Protein AF-A0A2I2GKC3-F1 (afdb_monomer_lite)

Foldseek 3Di:
DDDDDDPDDDDPDLLVLLAQLLVCLLVLVLVSVLVSLVVVRQLQRQDDPQGGSLRSNVVNVNPSSNVSSVVSPHDDDD

Structure (mmCIF, N/CA/C/O backbone):
data_AF-A0A2I2GKC3-F1
#
_entry.id   AF-A0A2I2GKC3-F1
#
loop_
_atom_site.group_PDB
_atom_site.id
_atom_site.type_symbol
_atom_site.label_ato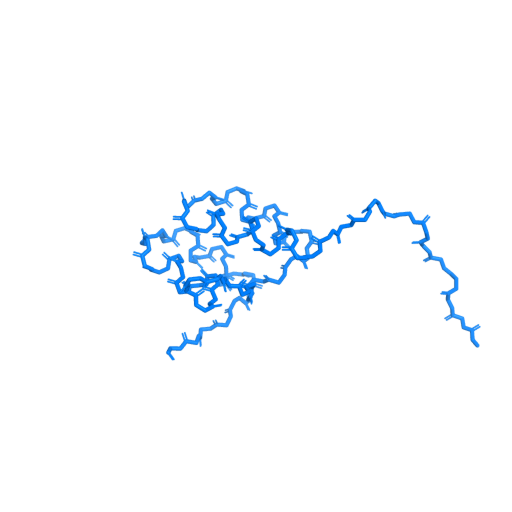m_id
_atom_site.label_alt_id
_atom_site.label_comp_id
_atom_site.label_asym_id
_atom_site.label_entity_id
_atom_site.label_seq_id
_atom_site.pdbx_PDB_ins_code
_atom_site.Cartn_x
_atom_site.Cartn_y
_atom_site.Cartn_z
_atom_site.occupancy
_atom_site.B_iso_or_equiv
_atom_site.auth_seq_id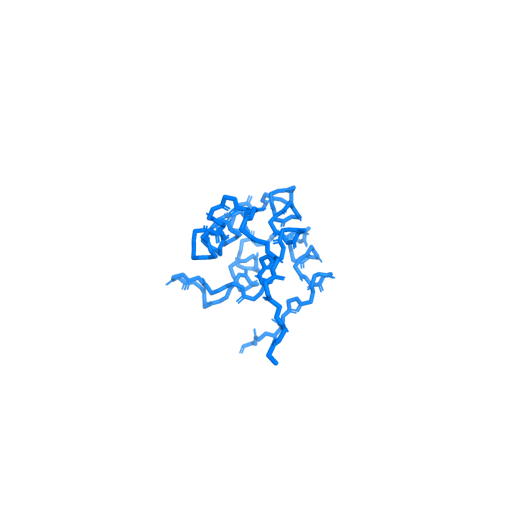
_atom_site.auth_comp_id
_atom_site.auth_asym_id
_atom_site.auth_atom_id
_atom_site.pdbx_PDB_model_num
ATOM 1 N N . MET A 1 1 ? -1.040 -28.438 -27.621 1.00 46.69 1 MET A N 1
ATOM 2 C CA . MET A 1 1 ? -0.463 -27.087 -27.469 1.00 46.69 1 MET A CA 1
ATOM 3 C C . MET A 1 1 ? -1.565 -26.110 -27.799 1.00 46.69 1 MET A C 1
ATOM 5 O O . MET A 1 1 ? -1.981 -26.065 -28.946 1.00 46.69 1 MET A O 1
ATOM 9 N N . LEU A 1 2 ? -2.128 -25.461 -26.786 1.00 38.28 2 LEU A N 1
ATOM 10 C CA . LEU A 1 2 ? -3.242 -24.539 -26.964 1.00 38.28 2 LEU A CA 1
ATOM 11 C C . LEU A 1 2 ? -3.084 -23.427 -25.938 1.00 38.28 2 LEU A C 1
ATOM 13 O O . LEU A 1 2 ? -3.235 -23.684 -24.748 1.00 38.28 2 LEU A O 1
ATOM 17 N N . LEU A 1 3 ? -2.699 -22.244 -26.410 1.00 41.31 3 LEU A N 1
ATOM 18 C CA . LEU A 1 3 ? -3.475 -21.012 -26.258 1.00 41.31 3 LEU A CA 1
ATOM 19 C C . LEU A 1 3 ? -2.682 -19.850 -26.868 1.00 41.31 3 LEU A C 1
ATOM 21 O O . LEU A 1 3 ? -1.971 -19.118 -26.188 1.00 41.31 3 LEU A O 1
ATOM 25 N N . ASP A 1 4 ? -2.848 -19.704 -28.184 1.00 59.28 4 ASP A N 1
ATOM 26 C CA . ASP A 1 4 ? -3.062 -18.387 -28.779 1.00 59.28 4 ASP A CA 1
ATOM 27 C C . ASP A 1 4 ? -4.348 -17.811 -28.179 1.00 59.28 4 ASP A C 1
ATOM 29 O O . ASP A 1 4 ? -5.359 -18.507 -28.171 1.00 59.28 4 ASP A O 1
ATOM 33 N N . HIS A 1 5 ? -4.275 -16.590 -27.641 1.00 50.72 5 HIS A N 1
ATOM 34 C CA . HIS A 1 5 ? -5.304 -15.536 -27.614 1.00 50.72 5 HIS A CA 1
ATOM 35 C C . HIS A 1 5 ? -5.002 -14.565 -26.461 1.00 50.72 5 HIS A C 1
ATOM 37 O O . HIS A 1 5 ? -5.408 -14.812 -25.332 1.00 50.72 5 HIS A O 1
ATOM 43 N N . ALA A 1 6 ? -4.297 -13.465 -26.761 1.00 44.84 6 ALA A N 1
ATOM 44 C CA . ALA A 1 6 ? -4.561 -12.106 -26.246 1.00 44.84 6 ALA A CA 1
ATOM 45 C C . ALA A 1 6 ? -3.337 -11.187 -26.422 1.00 44.84 6 ALA A C 1
ATOM 47 O O . ALA A 1 6 ? -2.805 -10.619 -25.470 1.00 44.84 6 ALA A O 1
ATOM 48 N N . SER A 1 7 ? -2.918 -10.960 -27.667 1.00 50.81 7 SER A N 1
ATOM 49 C CA . SER A 1 7 ? -2.201 -9.729 -28.015 1.00 50.81 7 SER A CA 1
ATOM 50 C C . SER A 1 7 ? -3.199 -8.565 -28.008 1.00 50.81 7 SER A C 1
ATOM 52 O O . SER A 1 7 ? -3.653 -8.132 -29.061 1.00 50.81 7 SER A O 1
ATOM 54 N N . ALA A 1 8 ? -3.608 -8.115 -26.819 1.00 52.84 8 ALA A N 1
ATOM 55 C CA . ALA A 1 8 ? -4.433 -6.920 -26.635 1.00 52.84 8 ALA A CA 1
ATOM 56 C C . ALA A 1 8 ? -4.394 -6.409 -25.184 1.00 52.84 8 ALA A C 1
ATOM 58 O O . ALA A 1 8 ? -5.426 -6.381 -24.531 1.00 52.84 8 ALA A O 1
ATOM 59 N N . GLN A 1 9 ? -3.235 -5.996 -24.664 1.00 44.44 9 GLN A N 1
ATOM 60 C CA . GLN A 1 9 ? -3.165 -5.013 -23.574 1.00 44.44 9 GLN A CA 1
ATOM 61 C C . GLN A 1 9 ? -1.874 -4.204 -23.738 1.00 44.44 9 GLN A C 1
ATOM 63 O O . GLN A 1 9 ? -0.799 -4.780 -23.908 1.00 44.44 9 GLN A O 1
ATOM 68 N N . GLY A 1 10 ? -1.972 -2.872 -23.729 1.00 49.94 10 GLY A N 1
ATOM 69 C CA . GLY A 1 10 ? -0.797 -1.998 -23.706 1.00 49.94 10 GLY A CA 1
ATOM 70 C C . GLY A 1 10 ? 0.112 -2.394 -22.545 1.00 49.94 10 GLY A C 1
ATOM 71 O O . GLY A 1 10 ? -0.388 -2.664 -21.459 1.00 49.94 10 GLY A O 1
ATOM 72 N N . HIS A 1 11 ? 1.419 -2.491 -22.796 1.00 52.62 11 HIS A N 1
ATOM 73 C CA . HIS A 1 11 ? 2.427 -3.004 -21.862 1.00 52.62 11 HIS A CA 1
ATOM 74 C C . HIS A 1 11 ? 2.250 -2.444 -20.437 1.00 52.62 11 HIS A C 1
ATOM 76 O O . HIS A 1 11 ? 2.738 -1.361 -20.110 1.00 52.62 11 HIS A O 1
ATOM 82 N N . PHE A 1 12 ? 1.564 -3.191 -19.572 1.00 60.41 12 PHE A N 1
ATOM 83 C CA . PHE A 1 12 ? 1.472 -2.885 -18.154 1.00 60.41 12 PHE A CA 1
ATOM 84 C C . PHE A 1 12 ? 2.809 -3.264 -17.523 1.00 60.41 12 PHE A C 1
ATOM 86 O O . PHE A 1 12 ? 3.085 -4.433 -17.258 1.00 60.41 12 PHE A O 1
ATOM 93 N N . ASN A 1 13 ? 3.695 -2.282 -17.364 1.00 73.06 13 ASN A N 1
ATOM 94 C CA . ASN A 1 13 ? 4.983 -2.515 -16.729 1.00 73.06 13 ASN A CA 1
ATOM 95 C C . ASN A 1 13 ? 4.781 -2.640 -15.211 1.00 73.06 13 ASN A C 1
ATOM 97 O O . ASN A 1 13 ? 4.608 -1.642 -14.510 1.00 73.06 13 ASN A O 1
ATOM 101 N N . LEU A 1 14 ? 4.830 -3.879 -14.720 1.00 70.31 14 LEU A N 1
ATOM 102 C CA . LEU A 1 14 ? 4.690 -4.224 -13.304 1.00 70.31 14 LEU A CA 1
ATOM 103 C C . LEU A 1 14 ? 5.727 -3.519 -12.414 1.00 70.31 14 LEU A C 1
ATOM 105 O O . LEU A 1 14 ? 5.400 -3.144 -11.296 1.00 70.31 14 LEU A O 1
ATOM 109 N N . SER A 1 15 ? 6.943 -3.262 -12.910 1.00 78.19 15 SER A N 1
ATOM 110 C CA . SER A 1 15 ? 7.968 -2.520 -12.157 1.00 78.19 15 SER A CA 1
ATOM 111 C C . SER A 1 15 ? 7.554 -1.061 -11.933 1.00 78.19 15 SER A C 1
ATOM 113 O O . SER A 1 15 ? 7.616 -0.547 -10.814 1.00 78.19 15 SER A O 1
ATOM 115 N N . SER A 1 16 ? 7.032 -0.407 -12.975 1.00 82.56 16 SER A N 1
ATOM 116 C CA . SER A 1 16 ? 6.484 0.951 -12.876 1.00 82.56 16 SER A CA 1
ATOM 117 C C . SER A 1 16 ? 5.273 1.011 -11.944 1.00 82.56 16 SER A C 1
ATOM 119 O O . SER A 1 16 ? 5.142 1.955 -11.169 1.00 82.56 16 SER A O 1
ATOM 121 N N . ALA A 1 17 ? 4.397 0.006 -12.019 1.00 86.00 17 ALA A N 1
ATOM 122 C CA . ALA A 1 17 ? 3.177 -0.067 -11.225 1.00 86.00 17 ALA A CA 1
ATOM 123 C C . ALA A 1 17 ? 3.457 -0.350 -9.740 1.00 86.00 17 ALA A C 1
ATOM 125 O O . ALA A 1 17 ? 2.849 0.284 -8.884 1.00 86.00 17 ALA A O 1
ATOM 126 N N . ASN A 1 18 ? 4.428 -1.215 -9.430 1.00 87.50 18 ASN A N 1
ATOM 127 C CA . ASN A 1 18 ? 4.900 -1.447 -8.063 1.00 87.50 18 ASN A CA 1
ATOM 128 C C . ASN A 1 18 ? 5.439 -0.156 -7.442 1.00 87.50 18 ASN A C 1
ATOM 130 O O . ASN A 1 18 ? 5.085 0.189 -6.319 1.00 87.50 18 ASN A O 1
ATOM 134 N N . ARG A 1 19 ? 6.246 0.598 -8.198 1.00 88.06 19 ARG A N 1
ATOM 135 C CA . ARG A 1 19 ? 6.774 1.885 -7.736 1.00 88.06 19 ARG A CA 1
ATOM 136 C C . ARG A 1 19 ? 5.669 2.924 -7.546 1.00 88.06 19 ARG A C 1
ATOM 138 O O . ARG A 1 19 ? 5.720 3.689 -6.593 1.00 88.06 19 ARG A O 1
ATOM 145 N N . ALA A 1 20 ? 4.658 2.927 -8.415 1.00 90.62 20 ALA A N 1
ATOM 146 C CA . ALA A 1 20 ? 3.488 3.785 -8.258 1.00 90.62 20 ALA A CA 1
ATOM 147 C C . ALA A 1 20 ? 2.672 3.428 -7.005 1.00 90.62 20 ALA A C 1
ATOM 149 O O . ALA A 1 20 ? 2.259 4.335 -6.288 1.00 90.62 20 ALA A O 1
ATOM 150 N N . LEU A 1 21 ? 2.482 2.133 -6.719 1.00 91.06 21 LEU A N 1
ATOM 151 C CA . LEU A 1 21 ? 1.796 1.673 -5.509 1.00 91.06 21 LEU A CA 1
ATOM 152 C C . LEU A 1 21 ? 2.578 2.095 -4.266 1.00 91.06 21 LEU A C 1
ATOM 154 O O . LEU A 1 21 ? 1.991 2.647 -3.347 1.00 91.06 21 LEU A O 1
ATOM 158 N N . TYR A 1 22 ? 3.899 1.915 -4.280 1.00 89.00 22 TYR A N 1
ATOM 159 C CA . TYR A 1 22 ? 4.786 2.351 -3.206 1.00 89.00 22 TYR A CA 1
ATOM 160 C C . TYR A 1 22 ? 4.685 3.855 -2.936 1.00 89.00 22 TYR A C 1
ATOM 162 O O . TYR A 1 22 ? 4.391 4.254 -1.816 1.00 89.00 22 TYR A O 1
ATOM 170 N N . THR A 1 23 ? 4.818 4.696 -3.960 1.00 89.00 23 THR A N 1
ATOM 171 C CA . THR A 1 23 ? 4.712 6.151 -3.788 1.00 89.00 23 THR A CA 1
ATOM 172 C C . THR A 1 23 ? 3.309 6.586 -3.352 1.00 89.00 23 THR A C 1
ATOM 174 O O . THR A 1 23 ? 3.174 7.436 -2.479 1.00 89.00 23 THR A O 1
ATOM 177 N N . ALA A 1 24 ? 2.245 6.002 -3.913 1.00 91.62 24 ALA A N 1
ATOM 178 C CA . ALA A 1 24 ? 0.877 6.297 -3.482 1.00 91.62 24 ALA A CA 1
ATOM 179 C C . ALA A 1 24 ? 0.656 5.933 -2.004 1.00 91.62 24 ALA A C 1
ATOM 181 O O . ALA A 1 24 ? 0.010 6.683 -1.278 1.00 91.62 24 ALA A O 1
ATOM 182 N N . SER A 1 25 ? 1.240 4.821 -1.566 1.00 89.69 25 SER A N 1
ATOM 183 C CA . SER A 1 25 ? 1.273 4.358 -0.182 1.00 89.69 25 SER A CA 1
ATOM 184 C C . SER A 1 25 ? 2.012 5.313 0.757 1.00 89.69 25 SER A C 1
ATOM 186 O O . SER A 1 25 ? 1.462 5.669 1.797 1.00 89.69 25 SER A O 1
ATOM 188 N N . GLU A 1 26 ? 3.198 5.799 0.382 1.00 87.06 26 GLU A N 1
ATOM 189 C CA . GLU A 1 26 ? 3.964 6.773 1.182 1.00 87.06 26 GLU A CA 1
ATOM 190 C C . GLU A 1 26 ? 3.179 8.066 1.451 1.00 87.06 26 GLU A C 1
ATOM 192 O O . GLU A 1 26 ? 3.256 8.630 2.540 1.00 87.06 26 GLU A O 1
ATOM 197 N N . TYR A 1 27 ? 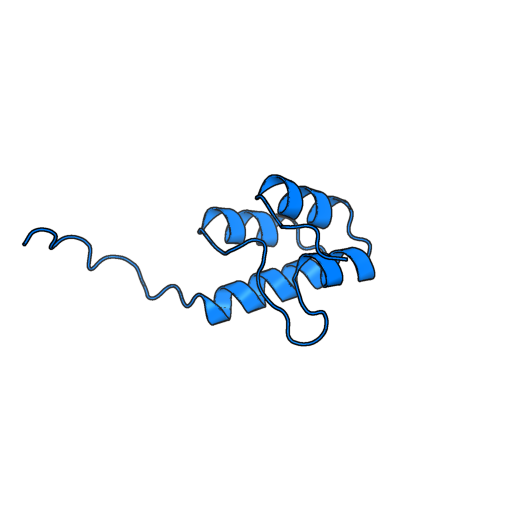2.395 8.525 0.474 1.00 89.06 27 TYR A N 1
ATOM 198 C CA . TYR A 1 27 ? 1.616 9.763 0.577 1.00 89.06 27 TYR A CA 1
ATOM 199 C C . TYR A 1 27 ? 0.142 9.552 0.964 1.00 89.06 27 TYR A C 1
ATOM 201 O O . TYR A 1 27 ? -0.627 10.515 0.977 1.00 89.06 27 TYR A O 1
ATOM 209 N N . GLY A 1 28 ? -0.279 8.318 1.265 1.00 90.00 28 GLY A N 1
ATOM 210 C CA . GLY A 1 28 ? -1.658 8.009 1.664 1.00 90.00 28 GLY A CA 1
ATOM 211 C C . GLY A 1 28 ? -2.706 8.243 0.566 1.00 90.00 28 GLY A C 1
ATOM 212 O O . GLY A 1 28 ? -3.853 8.576 0.855 1.00 90.00 28 GLY A O 1
ATOM 213 N N . HIS A 1 29 ? -2.347 8.104 -0.711 1.00 94.50 29 HIS A N 1
ATOM 214 C CA . HIS A 1 29 ? -3.256 8.268 -1.850 1.00 94.50 29 HIS A CA 1
ATOM 215 C C . HIS A 1 29 ? -4.132 7.023 -2.066 1.00 94.50 29 HIS A C 1
ATOM 217 O O . HIS A 1 29 ? -3.942 6.257 -3.015 1.00 94.50 29 HIS A O 1
ATOM 223 N N . VAL A 1 30 ? -5.111 6.829 -1.181 1.00 94.00 30 VAL A N 1
ATOM 224 C CA . VAL A 1 30 ? -5.964 5.627 -1.104 1.00 94.00 30 VAL A CA 1
ATOM 225 C C . VAL A 1 30 ? -6.643 5.282 -2.434 1.00 94.00 30 VAL A C 1
ATOM 227 O O . VAL A 1 30 ? -6.663 4.123 -2.839 1.00 94.00 30 VAL A O 1
ATOM 230 N N . GLU A 1 31 ? -7.156 6.272 -3.160 1.00 95.12 31 GLU A N 1
ATOM 231 C CA . GLU A 1 31 ? -7.844 6.053 -4.443 1.00 95.12 31 GLU A CA 1
ATOM 232 C C . GLU A 1 31 ? -6.897 5.482 -5.512 1.00 95.12 31 GLU A C 1
ATOM 234 O O . GLU A 1 31 ? -7.273 4.606 -6.295 1.00 95.12 31 GLU A O 1
ATOM 239 N N . ILE A 1 32 ? -5.637 5.929 -5.514 1.00 94.50 32 ILE A N 1
ATOM 240 C CA . ILE A 1 32 ? -4.599 5.425 -6.421 1.00 94.50 32 ILE A CA 1
ATOM 241 C C . ILE A 1 32 ? -4.191 4.008 -6.014 1.00 94.50 32 ILE A C 1
ATOM 243 O O . ILE A 1 32 ? -4.050 3.144 -6.882 1.00 94.50 32 ILE A O 1
ATOM 247 N N . ILE A 1 33 ? -4.048 3.751 -4.710 1.00 93.62 33 ILE A N 1
ATOM 248 C CA . ILE A 1 33 ? -3.775 2.413 -4.169 1.00 93.62 33 ILE A CA 1
ATOM 249 C C . ILE A 1 33 ? -4.844 1.428 -4.652 1.00 93.62 33 ILE A C 1
ATOM 251 O O . ILE A 1 33 ? -4.517 0.422 -5.280 1.00 93.62 33 ILE A O 1
ATOM 255 N N . GLN A 1 34 ? -6.124 1.745 -4.446 1.00 94.56 34 GLN A N 1
ATOM 256 C CA . GLN A 1 34 ? -7.239 0.892 -4.864 1.00 94.56 34 GLN A CA 1
ATOM 257 C C . GLN A 1 34 ? -7.255 0.657 -6.378 1.00 94.56 34 GLN A C 1
ATOM 259 O O . GLN A 1 34 ? -7.445 -0.477 -6.822 1.00 94.56 34 GLN A O 1
ATOM 264 N N . LEU A 1 35 ? -7.005 1.697 -7.182 1.00 94.75 35 LEU A N 1
ATOM 265 C CA . LEU A 1 35 ? -6.934 1.574 -8.637 1.00 94.75 35 LEU A CA 1
ATOM 266 C C . LEU A 1 35 ? -5.824 0.611 -9.076 1.00 94.75 35 LEU A C 1
ATOM 268 O O . LEU A 1 35 ? -6.045 -0.215 -9.960 1.00 94.75 35 LEU A O 1
ATOM 272 N N . LEU A 1 36 ? -4.634 0.713 -8.485 1.00 92.69 36 LEU A N 1
ATOM 273 C CA . LEU A 1 36 ? -3.491 -0.135 -8.829 1.00 92.69 36 LEU A CA 1
ATOM 274 C C . LEU A 1 36 ? -3.722 -1.590 -8.406 1.00 92.69 36 LEU A C 1
ATOM 276 O O . LEU A 1 36 ? -3.490 -2.498 -9.204 1.00 92.69 36 LEU A O 1
ATOM 280 N N . LEU A 1 37 ? -4.260 -1.815 -7.208 1.00 92.75 37 LEU A N 1
ATOM 281 C CA . LEU A 1 37 ? -4.638 -3.148 -6.731 1.00 92.75 37 LEU A CA 1
ATOM 282 C C . LEU A 1 37 ? -5.688 -3.791 -7.652 1.00 92.75 37 LEU A C 1
ATOM 284 O O . LEU A 1 37 ? -5.537 -4.942 -8.057 1.00 92.75 37 LEU A O 1
ATOM 288 N N . ALA A 1 38 ? -6.687 -3.024 -8.100 1.00 92.56 38 ALA A N 1
ATOM 289 C CA . ALA A 1 38 ? -7.696 -3.489 -9.056 1.00 92.56 38 ALA A CA 1
ATOM 290 C C . ALA A 1 38 ? -7.121 -3.846 -10.443 1.00 92.56 38 ALA A C 1
ATOM 292 O O . ALA A 1 38 ? -7.755 -4.571 -11.209 1.00 92.56 38 ALA A O 1
ATOM 293 N N . ARG A 1 39 ? -5.918 -3.362 -10.785 1.00 90.50 39 ARG A N 1
ATOM 294 C CA . ARG A 1 39 ? -5.183 -3.735 -12.008 1.00 90.50 39 ARG A CA 1
ATOM 295 C C . ARG A 1 39 ? -4.294 -4.969 -11.831 1.00 90.50 39 ARG A C 1
ATOM 297 O O . ARG A 1 39 ? -3.569 -5.314 -12.760 1.00 90.50 39 ARG A O 1
ATOM 304 N N . GLY A 1 40 ? -4.353 -5.635 -10.678 1.00 88.44 40 GLY A N 1
ATOM 305 C CA . GLY A 1 40 ? -3.577 -6.841 -10.392 1.00 88.44 40 GLY A CA 1
ATOM 306 C C . GLY A 1 40 ? -2.138 -6.561 -9.962 1.00 88.44 40 GLY A C 1
ATOM 307 O O . GLY A 1 40 ? -1.292 -7.449 -10.055 1.00 88.44 40 GLY A O 1
ATOM 308 N N . VAL A 1 41 ? -1.835 -5.337 -9.514 1.00 90.00 41 VAL A N 1
ATOM 309 C CA . VAL A 1 41 ? -0.557 -5.057 -8.847 1.00 90.00 41 VAL A CA 1
ATOM 310 C C . VAL A 1 41 ? -0.523 -5.826 -7.534 1.00 90.00 41 VAL A C 1
ATOM 312 O O . VAL A 1 41 ? -1.504 -5.837 -6.793 1.00 90.00 41 VAL A O 1
ATOM 315 N N . SER A 1 42 ? 0.612 -6.461 -7.248 1.00 90.25 42 SER A N 1
ATOM 316 C CA . SER A 1 42 ? 0.788 -7.163 -5.981 1.00 90.25 42 SER A CA 1
ATOM 317 C C . SER A 1 42 ? 0.709 -6.167 -4.816 1.00 90.25 42 SER A C 1
ATOM 319 O O . SER A 1 42 ? 1.447 -5.177 -4.834 1.00 90.25 42 SER A O 1
ATOM 321 N N . PRO A 1 43 ? -0.113 -6.422 -3.781 1.00 90.56 43 PRO A N 1
ATOM 322 C CA . PRO A 1 43 ? -0.136 -5.596 -2.573 1.00 90.56 43 PRO A CA 1
ATOM 323 C C . PRO A 1 43 ? 1.196 -5.657 -1.804 1.00 90.56 43 PRO A C 1
ATOM 325 O O . PRO A 1 43 ? 1.507 -4.755 -1.034 1.00 90.56 43 PRO A O 1
ATOM 328 N N . ASN A 1 44 ? 2.017 -6.679 -2.072 1.00 88.50 44 ASN A N 1
ATOM 329 C CA . ASN A 1 44 ? 3.349 -6.887 -1.500 1.00 88.50 44 ASN A CA 1
ATOM 330 C C . ASN A 1 44 ? 4.455 -6.265 -2.367 1.00 88.50 44 ASN A C 1
ATOM 332 O O . ASN A 1 44 ? 5.562 -6.799 -2.455 1.00 88.50 44 ASN A O 1
ATOM 336 N N . ALA A 1 45 ? 4.155 -5.179 -3.084 1.00 84.88 45 ALA A N 1
ATOM 337 C CA . ALA A 1 45 ? 5.142 -4.502 -3.913 1.00 84.88 45 ALA A CA 1
ATOM 338 C C . ALA A 1 45 ? 6.349 -4.063 -3.065 1.00 84.88 45 ALA A C 1
ATOM 340 O O . ALA A 1 45 ? 6.198 -3.399 -2.036 1.00 84.88 45 ALA A O 1
ATOM 341 N N . ALA A 1 46 ? 7.545 -4.445 -3.514 1.00 81.56 46 ALA A N 1
ATOM 342 C CA . ALA A 1 46 ? 8.788 -4.083 -2.851 1.00 81.56 46 ALA A CA 1
ATOM 343 C C . ALA A 1 46 ? 9.162 -2.624 -3.144 1.00 81.56 46 ALA A C 1
ATOM 345 O O . ALA A 1 46 ? 9.068 -2.159 -4.288 1.00 81.56 46 ALA A O 1
ATOM 346 N N . GLY A 1 47 ? 9.589 -1.923 -2.099 1.00 70.94 47 GLY A N 1
ATOM 347 C CA . GLY A 1 47 ? 10.095 -0.560 -2.148 1.00 70.94 47 GLY A CA 1
ATOM 348 C C . GLY A 1 47 ? 11.611 -0.495 -2.249 1.00 70.94 47 GLY A C 1
ATOM 349 O O . GLY A 1 47 ? 12.308 -1.498 -2.118 1.00 70.94 47 GLY A O 1
ATOM 350 N N . SER A 1 48 ? 12.144 0.710 -2.463 1.00 69.50 48 SER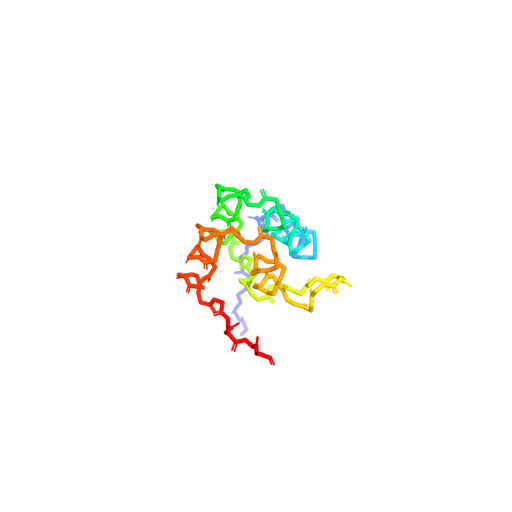 A N 1
ATOM 351 C CA . SER A 1 48 ? 13.594 0.939 -2.403 1.00 69.50 48 SER A CA 1
ATOM 352 C C . SER A 1 48 ? 14.102 1.296 -1.005 1.00 69.50 48 SER A C 1
ATOM 354 O O . SER A 1 48 ? 15.281 1.089 -0.741 1.00 69.50 48 SER A O 1
ATOM 356 N N . MET A 1 49 ? 13.258 1.884 -0.145 1.00 66.31 49 MET A N 1
ATOM 357 C CA . MET A 1 49 ? 13.675 2.454 1.148 1.00 66.31 49 MET A CA 1
ATOM 358 C C . MET A 1 49 ? 13.141 1.661 2.344 1.00 66.31 49 MET A C 1
ATOM 360 O O . MET A 1 49 ? 13.908 1.340 3.247 1.00 66.31 49 MET A O 1
ATOM 364 N N . TYR A 1 50 ? 11.858 1.309 2.317 1.00 62.66 50 TYR A N 1
ATOM 365 C CA . TYR A 1 50 ? 11.206 0.409 3.266 1.00 62.66 50 TYR A CA 1
ATOM 366 C C . TYR A 1 50 ? 10.856 -0.860 2.483 1.00 62.66 50 TYR A C 1
ATOM 368 O O . TYR A 1 50 ? 10.308 -0.756 1.383 1.00 62.66 50 TYR A O 1
ATOM 376 N N . GLY A 1 51 ? 11.286 -2.030 2.959 1.00 73.19 51 GLY A N 1
ATOM 377 C CA . GLY A 1 51 ? 11.359 -3.266 2.170 1.00 73.19 51 GLY A CA 1
ATOM 378 C C . GLY A 1 51 ? 10.094 -3.560 1.362 1.00 73.19 51 GLY A C 1
ATOM 379 O O . GLY A 1 51 ? 10.176 -3.819 0.157 1.00 73.19 51 GLY A O 1
ATOM 380 N N . CYS A 1 52 ? 8.923 -3.430 1.988 1.00 80.00 52 CYS A N 1
ATOM 381 C CA . CYS A 1 52 ? 7.622 -3.561 1.338 1.00 80.00 52 CYS A CA 1
ATOM 382 C C . CYS A 1 52 ? 6.712 -2.333 1.511 1.00 80.00 52 CYS A C 1
ATOM 384 O O . CYS A 1 52 ? 6.872 -1.502 2.404 1.00 80.00 52 CYS A O 1
ATOM 386 N N 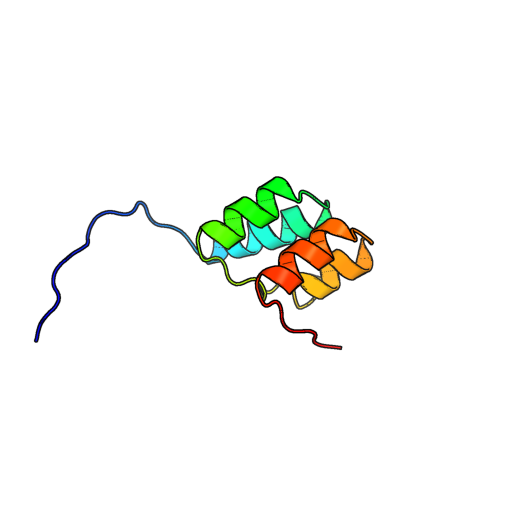. VAL A 1 53 ? 5.702 -2.251 0.642 1.00 85.56 53 VAL A N 1
ATOM 387 C CA . VAL A 1 53 ? 4.645 -1.231 0.666 1.00 85.56 53 VAL A CA 1
ATOM 388 C C . VAL A 1 53 ? 3.993 -1.076 2.048 1.00 85.56 53 VAL A C 1
ATOM 390 O O . VAL A 1 53 ? 3.726 0.051 2.455 1.00 85.56 53 VAL A O 1
ATOM 393 N N . LEU A 1 54 ? 3.760 -2.170 2.782 1.00 85.81 54 LEU A N 1
ATOM 394 C CA . LEU A 1 54 ? 3.071 -2.122 4.075 1.00 85.81 54 LEU A CA 1
ATOM 395 C C . LEU A 1 54 ? 3.912 -1.419 5.153 1.00 85.81 54 LEU A C 1
ATOM 397 O O . LEU A 1 54 ? 3.376 -0.624 5.923 1.00 85.81 54 LEU A O 1
ATOM 401 N N . GLU A 1 55 ? 5.227 -1.655 5.171 1.00 84.50 55 GLU A N 1
ATOM 402 C CA . GLU A 1 55 ? 6.157 -0.976 6.084 1.00 84.50 55 GLU A CA 1
ATOM 403 C C . GLU A 1 55 ? 6.212 0.528 5.807 1.00 84.50 55 GLU A C 1
ATOM 405 O O . GLU A 1 55 ? 6.199 1.329 6.743 1.00 84.50 55 GLU A O 1
ATOM 410 N N . ALA A 1 56 ? 6.217 0.920 4.526 1.00 83.25 56 ALA A N 1
ATOM 411 C CA . ALA A 1 56 ? 6.174 2.326 4.141 1.00 83.25 56 ALA A CA 1
ATOM 412 C C . ALA A 1 56 ? 4.895 2.996 4.667 1.00 83.25 56 ALA A C 1
ATOM 414 O O . ALA A 1 56 ? 4.971 4.004 5.366 1.00 83.25 56 ALA A O 1
ATOM 415 N N . VAL A 1 57 ? 3.718 2.413 4.411 1.00 87.81 57 VAL A N 1
ATOM 416 C CA . VAL A 1 57 ? 2.450 2.987 4.897 1.00 87.81 57 VAL A CA 1
ATOM 417 C C . VAL A 1 57 ? 2.405 3.066 6.422 1.00 87.81 57 VAL A C 1
ATOM 419 O O . VAL A 1 57 ? 1.950 4.073 6.966 1.00 87.81 57 VAL A O 1
ATOM 422 N N . ALA A 1 58 ? 2.887 2.032 7.116 1.00 84.81 58 ALA A N 1
ATOM 423 C CA . ALA A 1 58 ? 2.919 2.008 8.574 1.00 84.81 58 ALA A CA 1
ATOM 424 C C . ALA A 1 58 ? 3.791 3.137 9.145 1.00 84.81 58 ALA A C 1
ATOM 426 O O . ALA A 1 58 ? 3.397 3.775 10.119 1.00 84.81 58 ALA A O 1
ATOM 427 N N . TYR A 1 59 ? 4.933 3.430 8.515 1.00 82.94 59 TYR A N 1
ATOM 428 C CA . TYR A 1 59 ? 5.811 4.529 8.920 1.00 82.94 59 TYR A CA 1
ATOM 429 C C . TYR A 1 59 ? 5.146 5.904 8.766 1.00 82.94 59 TYR A C 1
ATOM 431 O O . TYR A 1 59 ? 5.275 6.756 9.646 1.00 82.94 59 TYR A O 1
ATOM 439 N N . TYR A 1 60 ? 4.411 6.121 7.671 1.00 82.00 60 TYR A N 1
ATOM 440 C CA . TYR A 1 60 ? 3.725 7.391 7.406 1.00 82.00 60 TYR A CA 1
ATOM 441 C C . TYR A 1 60 ? 2.355 7.516 8.096 1.00 82.00 60 TYR A C 1
ATOM 443 O O . TYR A 1 60 ? 1.773 8.600 8.101 1.00 82.00 60 TYR A O 1
ATOM 451 N N . GLY A 1 61 ? 1.852 6.443 8.716 1.00 81.94 61 GLY A N 1
ATOM 452 C CA . GLY A 1 61 ? 0.667 6.471 9.578 1.00 81.94 61 GLY A CA 1
ATOM 453 C C . GLY A 1 61 ? -0.669 6.612 8.843 1.00 81.94 61 GLY A C 1
ATOM 454 O O . GLY A 1 61 ? -1.630 7.115 9.419 1.00 81.94 61 GLY A O 1
ATOM 455 N N . SER A 1 62 ? -0.759 6.197 7.576 1.00 87.12 62 SER A N 1
ATOM 456 C CA . SER A 1 62 ? -2.017 6.266 6.820 1.00 87.12 62 SER A CA 1
ATOM 457 C C . SER A 1 62 ? -2.878 5.021 7.065 1.00 87.12 62 SER A C 1
ATOM 459 O O . SER A 1 62 ? -2.758 4.019 6.361 1.00 87.12 62 SER A O 1
ATOM 461 N N . GLU A 1 63 ? -3.760 5.082 8.067 1.00 90.31 63 GLU A N 1
ATOM 462 C CA . GLU A 1 63 ? -4.645 3.967 8.451 1.00 90.31 63 GLU A CA 1
ATOM 463 C C . GLU A 1 63 ? -5.484 3.437 7.276 1.00 90.31 63 GLU A C 1
ATOM 465 O O . GLU A 1 63 ? -5.550 2.226 7.061 1.00 90.31 63 GLU A O 1
ATOM 470 N N . ASP A 1 64 ? -6.061 4.328 6.466 1.00 91.94 64 ASP A N 1
ATOM 471 C CA . ASP A 1 64 ? -6.888 3.947 5.314 1.00 91.94 64 ASP A CA 1
ATOM 472 C C . ASP A 1 64 ? -6.087 3.189 4.244 1.00 91.94 64 ASP A C 1
ATOM 474 O O . ASP A 1 64 ? -6.575 2.228 3.643 1.00 91.94 64 ASP A O 1
ATOM 478 N N . ALA A 1 65 ? -4.832 3.584 4.018 1.00 91.94 65 ALA A N 1
ATOM 479 C CA . ALA A 1 65 ? -3.946 2.889 3.093 1.00 91.94 65 ALA A CA 1
ATOM 480 C C . ALA A 1 65 ? -3.538 1.510 3.638 1.00 91.94 65 ALA A C 1
ATOM 482 O O . ALA A 1 65 ? -3.510 0.545 2.870 1.00 91.94 65 ALA A O 1
ATOM 483 N N . VAL A 1 66 ? -3.303 1.379 4.953 1.00 91.69 66 VAL A N 1
ATOM 484 C CA . VAL A 1 66 ? -3.052 0.073 5.592 1.00 91.69 66 VAL A CA 1
ATOM 485 C C . VAL A 1 66 ? -4.255 -0.840 5.383 1.00 91.69 66 VAL A C 1
ATOM 487 O O . VAL A 1 66 ? -4.095 -1.978 4.944 1.00 91.69 66 VAL A O 1
ATOM 490 N N . GLN A 1 67 ? -5.468 -0.343 5.633 1.00 93.19 67 GLN A N 1
ATOM 491 C CA . GLN A 1 67 ? -6.686 -1.127 5.437 1.00 93.19 67 GLN A CA 1
ATOM 492 C C . GLN A 1 67 ? -6.872 -1.552 3.979 1.00 93.19 67 GLN A C 1
ATOM 494 O O . GLN A 1 67 ? -7.188 -2.714 3.729 1.00 93.19 67 GLN A O 1
ATOM 499 N N . ALA A 1 68 ? -6.635 -0.656 3.016 1.00 93.38 68 ALA A N 1
ATOM 500 C CA . ALA A 1 68 ? -6.750 -0.977 1.594 1.00 93.38 68 ALA A CA 1
ATOM 501 C C . ALA A 1 68 ? -5.784 -2.097 1.169 1.00 93.38 68 ALA A C 1
ATOM 503 O O . ALA A 1 68 ? -6.171 -3.005 0.431 1.00 93.38 68 ALA A O 1
ATOM 504 N N . LEU A 1 69 ? -4.544 -2.065 1.661 1.00 92.38 69 LEU A N 1
ATOM 505 C CA . LEU A 1 69 ? -3.527 -3.074 1.363 1.00 92.38 69 LEU A CA 1
ATOM 506 C C . LEU A 1 69 ? -3.830 -4.418 2.030 1.00 92.38 69 LEU A C 1
ATOM 508 O O . LEU A 1 69 ? -3.759 -5.454 1.370 1.00 92.38 69 LEU A O 1
ATOM 512 N N . LEU A 1 70 ? -4.225 -4.414 3.306 1.00 93.12 70 LEU A N 1
ATOM 513 C CA . LEU A 1 70 ? -4.619 -5.631 4.023 1.00 93.12 70 LEU A CA 1
ATOM 514 C C . LEU A 1 70 ? -5.860 -6.277 3.396 1.00 93.12 70 LEU A C 1
ATOM 516 O O . LEU A 1 70 ? -5.893 -7.493 3.218 1.00 93.12 70 LEU A O 1
ATOM 520 N N . ALA A 1 71 ? -6.849 -5.477 2.990 1.00 94.06 71 ALA A N 1
ATOM 521 C CA . ALA A 1 71 ? -8.033 -5.966 2.283 1.00 94.06 71 ALA A CA 1
ATOM 522 C C . ALA A 1 71 ? -7.688 -6.609 0.928 1.00 94.06 71 ALA A C 1
ATOM 524 O O . ALA A 1 71 ? -8.393 -7.511 0.479 1.00 94.06 71 ALA A O 1
ATOM 525 N N . ALA A 1 72 ? -6.593 -6.179 0.296 1.00 92.19 72 ALA A N 1
ATOM 526 C CA . ALA A 1 72 ? -6.075 -6.775 -0.931 1.00 92.19 72 ALA A CA 1
ATOM 527 C C . ALA A 1 72 ? -5.145 -7.979 -0.700 1.00 92.19 72 ALA A C 1
ATOM 529 O O . ALA A 1 72 ? -4.665 -8.561 -1.672 1.00 92.19 72 ALA A O 1
ATOM 530 N N . GLY A 1 73 ? -4.912 -8.381 0.553 1.00 92.19 73 GLY A N 1
ATOM 531 C CA . GLY A 1 73 ? -4.084 -9.536 0.901 1.00 92.19 73 GLY A CA 1
ATOM 532 C C . GLY A 1 73 ? -2.599 -9.221 1.068 1.00 92.19 73 GLY A C 1
ATOM 533 O 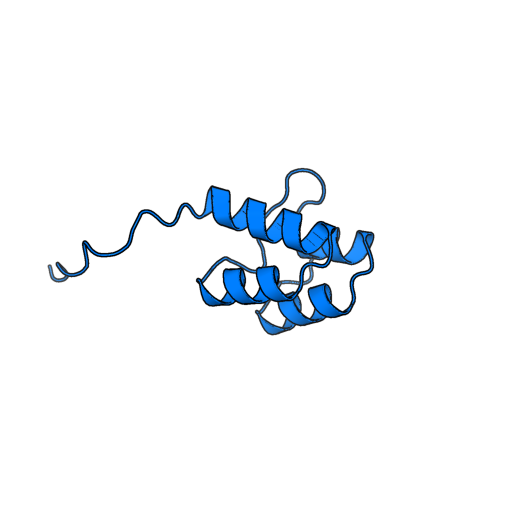O . GLY A 1 73 ? -1.773 -10.106 0.853 1.00 92.19 73 GLY A O 1
ATOM 534 N N . ALA A 1 74 ? -2.242 -7.981 1.426 1.00 91.25 74 ALA A N 1
ATOM 535 C CA . ALA A 1 74 ? -0.879 -7.671 1.846 1.00 91.25 74 ALA A CA 1
ATOM 536 C C . ALA A 1 74 ? -0.460 -8.556 3.030 1.00 91.25 74 ALA A C 1
ATOM 538 O O . ALA A 1 74 ? -1.202 -8.723 4.001 1.00 91.25 74 ALA A O 1
ATOM 539 N N . GLU A 1 75 ? 0.743 -9.108 2.951 1.00 88.69 75 GLU A N 1
ATOM 540 C CA . GLU A 1 75 ? 1.332 -9.929 3.996 1.00 88.69 75 GLU A CA 1
ATOM 541 C C . GLU A 1 75 ? 1.926 -9.038 5.082 1.00 88.69 75 GLU A C 1
ATOM 543 O O . GLU A 1 75 ? 2.672 -8.094 4.809 1.00 88.69 75 GLU A O 1
ATOM 548 N N . ILE A 1 76 ? 1.618 -9.368 6.333 1.00 83.38 76 ILE A N 1
ATOM 549 C CA . ILE A 1 76 ? 2.227 -8.711 7.482 1.00 83.38 76 ILE A CA 1
ATOM 550 C C . ILE A 1 76 ? 3.583 -9.374 7.720 1.00 83.38 76 ILE A C 1
ATOM 552 O O . ILE A 1 76 ? 3.650 -10.501 8.209 1.00 83.38 76 ILE A O 1
ATOM 556 N N . ASN A 1 77 ? 4.648 -8.665 7.360 1.00 71.44 77 ASN A N 1
ATOM 557 C CA . ASN A 1 77 ? 6.022 -9.026 7.683 1.00 71.44 77 ASN A CA 1
ATOM 558 C C . ASN A 1 77 ? 6.534 -8.020 8.729 1.00 71.44 77 ASN A C 1
ATOM 560 O O . ASN A 1 77 ? 6.335 -6.818 8.551 1.00 71.44 77 ASN A O 1
ATOM 564 N N . PHE A 1 78 ? 7.094 -8.523 9.835 1.00 57.47 78 PHE A N 1
ATOM 565 C CA . PHE A 1 78 ? 7.608 -7.731 10.964 1.00 57.47 78 PHE A CA 1
ATOM 566 C C . PHE A 1 78 ? 9.134 -7.668 10.947 1.00 57.47 78 PHE A C 1
ATOM 568 O O . PHE A 1 78 ? 9.745 -8.692 10.557 1.00 57.47 78 PHE A O 1
#

Radius of gyration: 13.95 Å; chains: 1; bounding box: 22×37×40 Å

Organism: NCBI:txid1392250

Sequence (78 aa):
MLLDHASAQGHFNLSSANRALYTASEYGHVEIIQLLLARGVSPNAAGSMYGCVLEAVAYYGSEDAVQALLAAGAEINF

Secondary structure (DSSP, 8-state):
--------S----HHHHHHHHHHHHHTT-HHHHHHHHHTT--TTPBPSSSSBHHHHHHHHT-HHHHHHHHHTT-----

pLDDT: mean 80.59, std 15.57, range [38.28, 95.12]

InterPro domains:
  IPR002110 Ankyrin repeat [PF12796] (16-77)
  IPR002110 Ankyrin repeat [PS50088] (16-48)
  IPR002110 Ankyrin repeat [SM00248] (16-45)
  IPR002110 Ankyrin repeat [SM00248] (48-78)
  IPR036770 Ankyrin repeat-containing domain superfamily [G3DSA:1.25.40.20] (2-78)
  IPR036770 Ankyrin repeat-containing domain superfamily [SSF48403] (18-77)